Protein AF-A0A1G7IJD8-F1 (afdb_monomer_lite)

Foldseek 3Di:
DDWDADPVRWIKDKDFDDDPPDPGDIDIDTHRDPVVVVVVVVVVVVVCVVVVDDDPPDDPPPPVPPPPPPPPPDDPPPDDDDDDD

Sequence (85 aa):
MSIELTLFGEICLTRRWGRIGSRGQRMAHTFTTEREAVALFLNLLCQKRKRGYRPTGLPARDPSFTVDCESRLRSPFADAAPDFD

Secondary structure (DSSP, 8-state):
-EEEE-TTS-EEEEEEES-TTS--EEEEEEESSHHHHHHHHHHHHHHHHHTT---TTS----GGG---TTSSS--S----PPPP-

InterPro domains:
  IPR008893 WGR domain [PF05406] (1-56)
  IPR008893 WGR domain [PS51977] (1-66)
  IPR008893 WGR domain [SM00773] (1-60)
  IPR036930 WGR domain superfamily [SSF142921] (1-58)
  IPR049809 YehF/YfeS-like, WGR domain [cd07996] (1-56)

pLDDT: mean 76.42, std 16.56, range [47.12, 93.0]

Organism: NCBI:txid1419277

Structure (mmCIF, N/CA/C/O backbone):
data_AF-A0A1G7IJD8-F1
#
_entry.id   AF-A0A1G7IJD8-F1
#
loop_
_atom_site.group_PDB
_atom_site.id
_atom_site.type_symbol
_atom_site.label_atom_id
_atom_site.label_alt_id
_atom_site.label_comp_id
_atom_site.label_asym_id
_atom_site.label_entity_id
_atom_site.label_seq_id
_atom_site.pdbx_PDB_ins_code
_atom_site.Cartn_x
_atom_site.Cartn_y
_atom_site.Cartn_z
_atom_site.occupancy
_atom_site.B_iso_or_equiv
_atom_site.auth_seq_id
_atom_site.auth_comp_id
_atom_site.auth_asym_id
_atom_site.auth_atom_id
_atom_site.pdbx_PDB_model_num
ATOM 1 N N . MET A 1 1 ? 2.902 2.774 -4.124 1.00 83.88 1 MET A N 1
ATOM 2 C CA . MET A 1 1 ? 2.376 2.175 -2.880 1.00 83.88 1 MET A CA 1
ATOM 3 C C . MET A 1 1 ? 1.676 3.312 -2.178 1.00 83.88 1 MET A C 1
ATOM 5 O O . MET A 1 1 ? 2.323 4.343 -2.044 1.00 83.88 1 MET A O 1
ATOM 9 N N . SER A 1 2 ? 0.399 3.163 -1.841 1.00 85.00 2 SER A N 1
ATOM 10 C CA . SER A 1 2 ? -0.371 4.157 -1.083 1.00 85.00 2 SER A CA 1
ATOM 11 C C . SER A 1 2 ? -0.998 3.494 0.138 1.00 85.00 2 SER A C 1
ATOM 13 O O . SER A 1 2 ? -1.338 2.311 0.087 1.00 85.00 2 SER A O 1
ATOM 15 N N . ILE A 1 3 ? -1.090 4.249 1.229 1.00 87.06 3 ILE A N 1
ATOM 16 C CA . ILE A 1 3 ? -1.859 3.897 2.422 1.00 87.06 3 ILE A CA 1
ATOM 17 C C . ILE A 1 3 ? -3.031 4.867 2.446 1.00 87.06 3 ILE A C 1
ATOM 19 O O . ILE A 1 3 ? -2.819 6.077 2.410 1.00 87.06 3 ILE A O 1
ATOM 23 N N . GLU A 1 4 ? -4.242 4.333 2.450 1.00 87.06 4 GLU A N 1
ATOM 24 C CA . GLU A 1 4 ? -5.485 5.100 2.418 1.00 87.06 4 GLU A CA 1
ATOM 25 C C . GLU A 1 4 ? -6.415 4.573 3.512 1.00 87.06 4 GLU A C 1
ATOM 27 O O . GLU A 1 4 ? -6.397 3.382 3.823 1.00 87.06 4 GLU A O 1
ATOM 32 N N . LEU A 1 5 ? -7.226 5.451 4.098 1.00 86.19 5 LEU A N 1
ATOM 33 C CA . LEU A 1 5 ? -8.302 5.043 4.997 1.00 86.19 5 LEU A CA 1
ATOM 34 C C . LEU A 1 5 ? -9.524 4.664 4.163 1.00 86.19 5 LEU A C 1
ATOM 36 O O . LEU A 1 5 ? -9.881 5.353 3.208 1.00 86.19 5 LEU A O 1
ATOM 40 N N . THR A 1 6 ? -10.159 3.557 4.516 1.00 83.06 6 THR A N 1
ATOM 41 C CA . THR A 1 6 ? -11.431 3.149 3.922 1.00 83.06 6 THR A CA 1
ATOM 42 C C . THR A 1 6 ? -12.584 3.927 4.554 1.00 83.06 6 THR A C 1
ATOM 44 O O . THR A 1 6 ? -12.468 4.457 5.660 1.00 83.06 6 THR A O 1
ATOM 47 N N . LEU A 1 7 ? -13.738 3.945 3.879 1.00 81.88 7 LEU A N 1
ATOM 48 C CA . LEU A 1 7 ? -14.974 4.552 4.398 1.00 81.88 7 LEU A CA 1
ATOM 49 C C . LEU A 1 7 ? -15.450 3.931 5.723 1.00 81.88 7 LEU A C 1
ATOM 51 O O . LEU A 1 7 ? -16.234 4.544 6.438 1.00 81.88 7 LEU A O 1
ATOM 55 N N . PHE A 1 8 ? -14.965 2.734 6.053 1.00 81.19 8 PHE A N 1
ATOM 56 C CA . PHE A 1 8 ? -15.296 2.004 7.275 1.00 81.19 8 PHE A CA 1
ATOM 57 C C . PHE A 1 8 ? -14.274 2.224 8.401 1.00 81.19 8 PHE A C 1
ATOM 59 O O . PHE A 1 8 ? -14.350 1.566 9.433 1.00 81.19 8 PHE A O 1
ATOM 66 N N . GLY A 1 9 ? -13.308 3.131 8.216 1.00 81.06 9 GLY A N 1
ATOM 67 C CA . GLY A 1 9 ? -12.262 3.414 9.204 1.00 81.06 9 GLY A CA 1
ATOM 68 C C . GLY A 1 9 ? -11.121 2.392 9.232 1.00 81.06 9 GLY A C 1
ATOM 69 O O . GLY A 1 9 ? -10.198 2.534 10.028 1.00 81.06 9 GLY A O 1
ATOM 70 N N . GLU A 1 10 ? -11.140 1.388 8.354 1.00 87.31 10 GLU A N 1
ATOM 71 C CA . GLU A 1 10 ? -10.039 0.434 8.194 1.00 87.31 10 GLU A CA 1
ATOM 72 C C . GLU A 1 10 ? -8.908 1.039 7.359 1.00 87.31 10 GLU A C 1
ATOM 74 O O . GLU A 1 10 ? -9.142 1.888 6.494 1.00 87.31 10 GLU A O 1
ATOM 79 N N . ILE A 1 11 ? -7.683 0.558 7.548 1.00 88.69 11 ILE A N 1
ATOM 80 C CA . ILE A 1 11 ? -6.518 1.016 6.791 1.00 88.69 11 ILE A CA 1
ATOM 81 C C . ILE A 1 11 ? -6.291 0.097 5.599 1.00 88.69 11 ILE A C 1
ATOM 83 O O . ILE A 1 11 ? -6.093 -1.106 5.746 1.00 88.69 11 ILE A O 1
ATOM 87 N N . CYS A 1 12 ? -6.274 0.674 4.402 1.00 90.06 12 CYS A N 1
ATOM 88 C CA . CYS A 1 12 ? -6.048 -0.037 3.157 1.00 90.06 12 CYS A CA 1
ATOM 89 C C . CYS A 1 12 ? -4.666 0.289 2.580 1.00 90.06 12 CYS A C 1
ATOM 91 O O . CYS A 1 12 ? -4.389 1.404 2.133 1.00 90.06 12 CYS A O 1
ATOM 93 N N . LEU A 1 13 ? -3.798 -0.721 2.518 1.00 90.88 13 LEU A N 1
ATOM 94 C CA . LEU A 1 13 ? -2.514 -0.642 1.834 1.00 90.88 13 LEU A CA 1
ATOM 95 C C . LEU A 1 13 ? -2.658 -1.106 0.383 1.00 90.88 13 LEU A C 1
ATOM 97 O O . LEU A 1 13 ? -2.771 -2.304 0.100 1.00 90.88 13 LEU A O 1
ATOM 101 N N . THR A 1 14 ? -2.561 -0.162 -0.554 1.00 91.69 14 THR A N 1
ATOM 102 C CA . THR A 1 14 ? -2.616 -0.446 -1.989 1.00 91.69 14 THR A CA 1
ATOM 103 C C . THR A 1 14 ? -1.217 -0.513 -2.601 1.00 91.69 14 THR A C 1
ATOM 105 O O . THR A 1 14 ? -0.444 0.452 -2.684 1.00 91.69 14 THR A O 1
ATOM 108 N N . ARG A 1 15 ? -0.900 -1.692 -3.127 1.00 91.38 15 ARG A N 1
ATOM 109 C CA . ARG A 1 15 ? 0.304 -2.000 -3.895 1.00 91.38 15 ARG A CA 1
ATOM 110 C C . ARG A 1 15 ? -0.047 -2.013 -5.387 1.00 91.38 15 ARG A C 1
ATOM 112 O O . ARG A 1 15 ? -1.047 -2.593 -5.788 1.00 91.38 15 ARG A O 1
ATOM 119 N N . ARG A 1 16 ? 0.815 -1.416 -6.216 1.00 90.25 16 ARG A N 1
ATOM 120 C CA . ARG A 1 16 ? 0.760 -1.489 -7.687 1.00 90.25 16 ARG A CA 1
ATOM 121 C C . ARG A 1 16 ? 2.106 -1.989 -8.210 1.00 90.25 16 ARG A C 1
ATOM 123 O O . ARG A 1 16 ? 3.140 -1.555 -7.695 1.00 90.25 16 ARG A O 1
ATOM 130 N N . TRP A 1 17 ? 2.103 -2.906 -9.171 1.00 89.50 17 TRP A N 1
ATOM 131 C CA . TRP A 1 17 ? 3.311 -3.441 -9.807 1.00 89.50 17 TRP A CA 1
ATOM 132 C C . TRP A 1 17 ? 3.044 -3.811 -11.261 1.00 89.50 17 TRP A C 1
ATOM 134 O O . TRP A 1 17 ? 1.904 -3.985 -11.667 1.00 89.50 17 TRP A O 1
ATOM 144 N N . GLY A 1 18 ? 4.097 -3.920 -12.059 1.00 90.62 18 GLY A N 1
ATOM 145 C CA . GLY A 1 18 ? 3.990 -4.198 -13.484 1.00 90.62 18 GLY A CA 1
ATOM 146 C C . GLY A 1 18 ? 5.116 -3.525 -14.250 1.00 90.62 18 GLY A C 1
ATOM 147 O O . GLY A 1 18 ? 5.942 -2.817 -13.669 1.00 90.62 18 GLY A O 1
ATOM 148 N N . ARG A 1 19 ? 5.148 -3.754 -15.560 1.00 91.06 19 ARG A N 1
ATOM 149 C CA . ARG A 1 19 ? 6.092 -3.085 -16.455 1.00 91.06 19 ARG A CA 1
ATOM 150 C C . ARG A 1 19 ? 5.677 -1.623 -16.634 1.00 91.06 19 ARG A C 1
ATOM 152 O O . ARG A 1 19 ? 4.486 -1.331 -16.760 1.00 91.06 19 ARG A O 1
ATOM 159 N N . ILE A 1 20 ? 6.652 -0.719 -16.662 1.00 84.12 20 ILE A N 1
ATOM 160 C CA . ILE A 1 20 ? 6.435 0.704 -16.954 1.00 84.12 20 ILE A CA 1
ATOM 161 C C . ILE A 1 20 ? 5.754 0.819 -18.329 1.00 84.12 20 ILE A C 1
ATOM 163 O O . ILE A 1 20 ? 6.191 0.175 -19.280 1.00 84.12 20 ILE A O 1
ATOM 167 N N . GLY A 1 21 ? 4.656 1.579 -18.409 1.00 88.62 21 GLY A N 1
ATOM 168 C CA . GLY A 1 21 ? 3.847 1.733 -19.628 1.00 88.62 21 GLY A CA 1
ATOM 169 C C . GLY A 1 21 ? 2.708 0.718 -19.809 1.00 88.62 21 GLY A C 1
ATOM 170 O O . GLY A 1 21 ? 1.988 0.793 -20.797 1.00 88.62 21 GLY A O 1
ATOM 171 N N . SER A 1 22 ? 2.501 -0.213 -18.869 1.00 88.50 22 SER A N 1
ATOM 172 C CA . SER A 1 22 ? 1.369 -1.156 -18.893 1.00 88.50 22 SER A CA 1
ATOM 173 C C . SER A 1 22 ? 0.366 -0.874 -17.768 1.00 88.50 22 SER A C 1
ATOM 175 O O . SER A 1 22 ? 0.724 -0.280 -16.751 1.00 88.50 22 SER A O 1
ATOM 177 N N . ARG A 1 23 ? -0.886 -1.346 -17.911 1.00 84.94 23 ARG A N 1
ATOM 178 C CA . ARG A 1 23 ? -1.925 -1.247 -16.860 1.00 84.94 23 ARG A CA 1
ATOM 179 C C . ARG A 1 23 ? -1.510 -1.892 -15.527 1.00 84.94 23 ARG A C 1
ATOM 181 O O . ARG A 1 23 ? -2.025 -1.500 -14.483 1.00 84.94 23 ARG A O 1
ATOM 188 N N . GLY A 1 24 ? -0.549 -2.819 -15.553 1.00 91.12 24 GLY A N 1
ATOM 189 C CA . GLY A 1 24 ? -0.005 -3.466 -14.364 1.00 91.12 24 GLY A CA 1
ATOM 190 C C . GLY A 1 24 ? -1.047 -4.256 -13.569 1.00 91.12 24 GLY A C 1
ATOM 191 O O . GLY A 1 24 ? -2.120 -4.595 -14.058 1.00 91.12 24 GLY A O 1
ATOM 192 N N . GLN A 1 25 ? -0.693 -4.566 -12.331 1.00 92.12 25 GLN A N 1
ATOM 193 C CA . GLN A 1 25 ? -1.507 -5.257 -11.344 1.00 92.12 25 GLN A CA 1
ATOM 194 C C . GLN A 1 25 ? -1.588 -4.409 -10.078 1.00 92.12 25 GLN A C 1
ATOM 196 O O . GLN A 1 25 ? -0.656 -3.667 -9.737 1.00 92.12 25 GLN A O 1
ATOM 201 N N . ARG A 1 26 ? -2.714 -4.524 -9.372 1.00 91.50 26 ARG A N 1
ATOM 202 C CA . ARG A 1 26 ? -2.930 -3.886 -8.073 1.00 91.50 26 ARG A CA 1
ATOM 203 C C . ARG A 1 26 ? -3.371 -4.914 -7.042 1.00 91.50 26 ARG A C 1
ATOM 205 O O . ARG A 1 26 ? -4.079 -5.854 -7.372 1.00 91.50 26 ARG A O 1
ATOM 212 N N . MET A 1 27 ? -2.982 -4.700 -5.794 1.00 90.94 27 MET A N 1
ATOM 213 C CA . MET A 1 27 ? -3.434 -5.491 -4.652 1.00 90.94 27 MET A CA 1
ATOM 214 C C . MET A 1 27 ? -3.643 -4.571 -3.471 1.00 90.94 27 MET A C 1
ATOM 216 O O . MET A 1 27 ? -2.751 -3.791 -3.136 1.00 90.94 27 MET A O 1
ATOM 220 N N . ALA A 1 28 ? -4.814 -4.689 -2.867 1.00 91.12 28 ALA A N 1
ATOM 221 C CA . ALA A 1 28 ? -5.189 -4.004 -1.647 1.00 91.12 28 ALA A CA 1
ATOM 222 C C . ALA A 1 28 ? -5.107 -4.994 -0.481 1.00 91.12 28 ALA A C 1
ATOM 224 O O . ALA A 1 28 ? -5.463 -6.159 -0.644 1.00 91.12 28 ALA A O 1
ATOM 225 N N . HIS A 1 29 ? -4.616 -4.532 0.665 1.00 89.94 29 HIS A N 1
ATOM 226 C CA . HIS A 1 29 ? -4.708 -5.254 1.932 1.00 89.94 29 HIS A CA 1
ATOM 227 C C . HIS A 1 29 ? -5.428 -4.339 2.905 1.00 89.94 29 HIS A C 1
ATOM 229 O O . HIS A 1 29 ? -4.983 -3.207 3.101 1.00 89.94 29 HIS A O 1
ATOM 235 N N . THR A 1 30 ? -6.527 -4.815 3.466 1.00 89.69 30 THR A N 1
ATOM 236 C CA . THR A 1 30 ? -7.277 -4.116 4.502 1.00 89.69 30 THR A CA 1
ATOM 237 C C . THR A 1 30 ? -6.802 -4.592 5.865 1.00 89.69 30 THR A C 1
ATOM 239 O O . THR A 1 30 ? -6.542 -5.778 6.069 1.00 89.69 30 THR A O 1
ATOM 242 N N . PHE A 1 31 ? -6.652 -3.649 6.785 1.00 88.25 31 PHE A N 1
ATOM 243 C CA . PHE A 1 31 ? -6.268 -3.894 8.164 1.00 88.25 31 PHE A CA 1
ATOM 244 C C . PHE A 1 31 ? -7.229 -3.156 9.076 1.00 88.25 31 PHE A C 1
ATOM 246 O O . PHE A 1 31 ? -7.543 -1.987 8.850 1.00 88.25 31 PHE A O 1
ATOM 253 N N . THR A 1 32 ? -7.635 -3.820 10.148 1.00 87.00 32 THR A N 1
ATOM 254 C CA . THR A 1 32 ? -8.427 -3.206 11.216 1.00 87.00 32 THR A CA 1
ATOM 255 C C . THR A 1 32 ? -7.576 -2.280 12.083 1.00 87.00 32 THR A C 1
ATOM 257 O O . THR A 1 32 ? -8.086 -1.313 12.637 1.00 87.00 32 THR A O 1
ATOM 260 N N . THR A 1 33 ? -6.268 -2.549 12.181 1.00 86.75 33 THR A N 1
ATOM 261 C CA . THR A 1 33 ? -5.347 -1.828 13.068 1.00 86.75 33 THR A CA 1
ATOM 262 C C . THR A 1 33 ? -4.205 -1.171 12.298 1.00 86.75 33 THR A C 1
ATOM 264 O O . THR A 1 33 ? -3.559 -1.786 11.448 1.00 86.75 33 THR A O 1
ATOM 267 N N . GLU A 1 34 ? -3.870 0.066 12.670 1.00 84.25 34 GLU A N 1
ATOM 268 C CA . GLU A 1 34 ? -2.770 0.823 12.060 1.00 84.25 34 GLU A CA 1
ATOM 269 C C . GLU A 1 34 ? -1.412 0.161 12.224 1.00 84.25 34 GLU A C 1
ATOM 271 O O . GLU A 1 34 ? -0.629 0.097 11.278 1.00 84.25 34 GLU A O 1
ATOM 276 N N . ARG A 1 35 ? -1.145 -0.397 13.405 1.00 87.50 35 ARG A N 1
ATOM 277 C CA . ARG A 1 35 ? 0.122 -1.075 13.693 1.00 87.50 35 ARG A CA 1
ATOM 278 C C . ARG A 1 35 ? 0.413 -2.198 12.700 1.00 87.50 35 ARG A C 1
ATOM 280 O O . ARG A 1 35 ? 1.546 -2.312 12.242 1.00 87.50 35 ARG A O 1
ATOM 287 N N . GLU A 1 36 ? -0.595 -2.988 12.336 1.00 87.62 36 GLU A N 1
ATOM 288 C CA . GLU A 1 36 ? -0.445 -4.077 11.366 1.00 87.62 36 GLU A CA 1
ATOM 289 C C . GLU A 1 36 ? -0.167 -3.539 9.962 1.00 87.62 36 GLU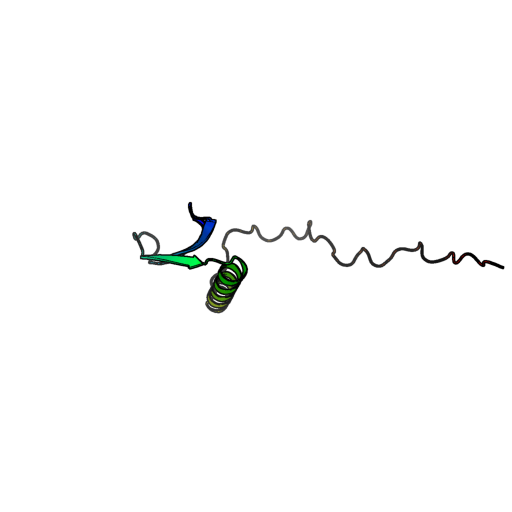 A C 1
ATOM 291 O O . GLU A 1 36 ? 0.767 -3.994 9.295 1.00 87.62 36 GLU A O 1
ATOM 296 N N . ALA A 1 37 ? -0.912 -2.512 9.546 1.00 87.62 37 ALA A N 1
ATOM 297 C CA . ALA A 1 37 ? -0.715 -1.859 8.259 1.00 87.62 37 ALA A CA 1
ATOM 298 C C . ALA A 1 37 ? 0.694 -1.259 8.129 1.00 87.62 37 ALA A C 1
ATOM 300 O O . ALA A 1 37 ? 1.377 -1.471 7.122 1.00 87.62 37 ALA A O 1
ATOM 301 N N . VAL A 1 38 ? 1.155 -0.551 9.165 1.00 88.94 38 VAL A N 1
ATOM 302 C CA . VAL A 1 38 ? 2.488 0.060 9.221 1.00 88.94 38 VAL A CA 1
ATOM 303 C C . VAL A 1 38 ? 3.574 -1.013 9.241 1.00 88.94 38 VAL A C 1
ATOM 305 O O . VAL A 1 38 ? 4.544 -0.905 8.491 1.00 88.94 38 VAL A O 1
ATOM 308 N N . ALA A 1 39 ? 3.410 -2.083 10.023 1.00 91.31 39 ALA A N 1
ATOM 309 C CA . ALA A 1 39 ? 4.370 -3.184 10.061 1.00 91.31 39 ALA A CA 1
ATOM 310 C C . ALA A 1 39 ? 4.533 -3.843 8.681 1.00 91.31 39 ALA A C 1
ATOM 312 O O . ALA A 1 39 ? 5.657 -4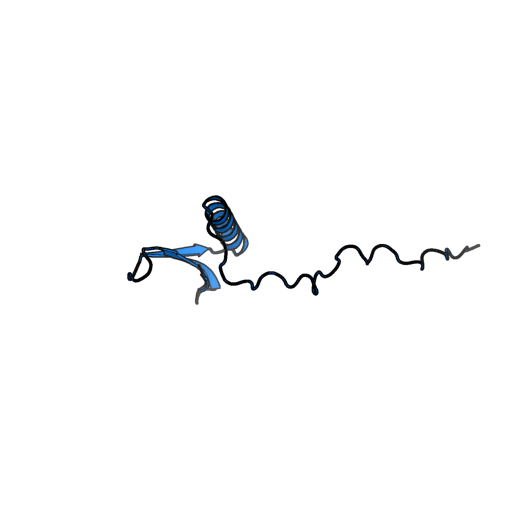.019 8.199 1.00 91.31 39 ALA A O 1
ATOM 313 N N . LEU A 1 40 ? 3.427 -4.156 7.995 1.00 90.56 40 LEU A N 1
ATOM 314 C CA . LEU A 1 40 ? 3.474 -4.738 6.651 1.00 90.56 40 LEU A CA 1
ATOM 315 C C . LEU A 1 40 ? 4.055 -3.768 5.620 1.00 90.56 40 LEU A C 1
ATOM 317 O O . LEU A 1 40 ? 4.848 -4.176 4.764 1.00 90.56 40 LEU A O 1
ATOM 321 N N . PHE A 1 41 ? 3.724 -2.483 5.723 1.00 89.19 41 PHE A N 1
ATOM 322 C CA . PHE A 1 41 ? 4.291 -1.446 4.871 1.00 89.19 41 PHE A CA 1
ATOM 323 C C . PHE A 1 41 ? 5.812 -1.342 5.026 1.00 89.19 41 PHE A C 1
ATOM 325 O O . PHE A 1 41 ? 6.534 -1.393 4.026 1.00 89.19 41 PHE A O 1
ATOM 332 N N . LEU A 1 42 ? 6.316 -1.264 6.260 1.00 91.19 42 LEU A N 1
ATOM 333 C CA . LEU A 1 42 ? 7.750 -1.194 6.546 1.00 91.19 42 LEU A CA 1
ATOM 334 C C . LEU A 1 42 ? 8.480 -2.455 6.075 1.00 91.19 42 LEU A C 1
ATOM 336 O O . LEU A 1 42 ? 9.522 -2.351 5.424 1.00 91.19 42 LEU A O 1
ATOM 340 N N . ASN A 1 43 ? 7.905 -3.637 6.301 1.00 93.00 43 ASN A N 1
ATOM 341 C CA . ASN A 1 43 ? 8.457 -4.896 5.802 1.00 93.00 43 ASN A CA 1
ATOM 342 C C . ASN A 1 43 ? 8.584 -4.898 4.271 1.00 93.00 43 ASN A C 1
ATOM 344 O O . ASN A 1 43 ? 9.640 -5.240 3.729 1.00 93.00 43 ASN A O 1
ATOM 348 N N . LEU A 1 44 ? 7.546 -4.447 3.561 1.00 90.88 44 LEU A N 1
ATOM 349 C CA . LEU A 1 44 ? 7.573 -4.314 2.103 1.00 90.88 44 LEU A CA 1
ATOM 350 C C . LEU A 1 44 ? 8.610 -3.288 1.638 1.00 90.88 44 LEU A C 1
ATOM 352 O O . LEU A 1 44 ? 9.328 -3.543 0.670 1.00 90.88 44 LEU A O 1
ATOM 356 N N . LEU A 1 45 ? 8.725 -2.143 2.313 1.00 90.44 45 LEU A N 1
ATOM 357 C CA . LEU A 1 45 ? 9.739 -1.138 1.996 1.00 90.44 45 LEU A CA 1
ATOM 358 C C . LEU A 1 45 ? 11.155 -1.686 2.172 1.00 90.44 45 LEU A C 1
ATOM 360 O O . LEU A 1 45 ? 11.982 -1.517 1.276 1.00 90.44 45 LEU A O 1
ATOM 364 N N . CYS A 1 46 ? 11.430 -2.382 3.274 1.00 91.00 46 CYS A N 1
ATOM 365 C CA . CYS A 1 46 ? 12.717 -3.024 3.524 1.00 91.00 46 CYS A CA 1
ATOM 366 C C . CYS A 1 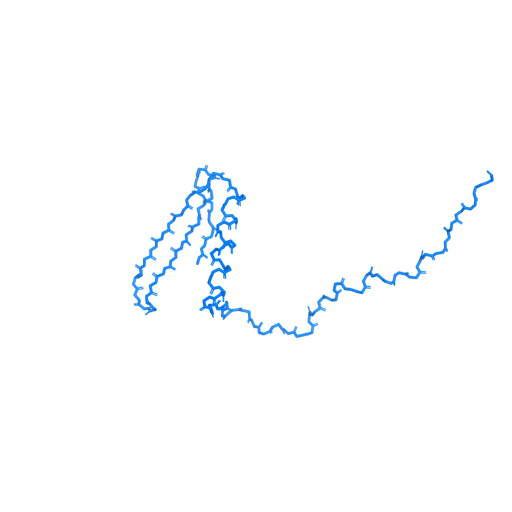46 ? 13.047 -4.060 2.445 1.00 91.00 46 CYS A C 1
ATOM 368 O O . CYS A 1 46 ? 14.150 -4.051 1.900 1.00 91.00 46 CYS A O 1
ATOM 370 N N . GLN A 1 47 ? 12.087 -4.905 2.064 1.00 91.75 47 GLN A N 1
ATOM 371 C CA . GLN A 1 47 ? 12.269 -5.861 0.968 1.00 91.75 47 GLN A CA 1
ATOM 372 C C . GLN A 1 47 ? 12.550 -5.159 -0.366 1.00 91.75 47 GLN A C 1
ATOM 374 O O . GLN A 1 47 ? 13.440 -5.572 -1.109 1.00 91.75 47 GLN A O 1
ATOM 379 N N . LYS A 1 48 ? 11.837 -4.071 -0.676 1.00 89.25 48 LYS A N 1
ATOM 380 C CA . LYS A 1 48 ? 12.074 -3.293 -1.900 1.00 89.25 48 LYS A CA 1
ATOM 381 C C . LYS A 1 48 ? 13.445 -2.618 -1.896 1.00 89.25 48 LYS A C 1
ATOM 383 O O . LYS A 1 48 ? 14.124 -2.660 -2.917 1.00 89.25 48 LYS A O 1
ATOM 388 N N . ARG A 1 49 ? 13.880 -2.072 -0.759 1.00 88.75 49 ARG A N 1
ATOM 389 C CA . ARG A 1 49 ? 15.225 -1.501 -0.590 1.00 88.75 49 ARG A CA 1
ATOM 390 C C . ARG A 1 49 ? 16.314 -2.557 -0.768 1.00 88.75 49 ARG A C 1
ATOM 392 O O . ARG A 1 49 ? 17.266 -2.307 -1.497 1.00 88.75 49 ARG A O 1
ATOM 399 N N . LYS A 1 50 ? 16.138 -3.752 -0.189 1.00 90.62 50 LYS A N 1
ATOM 400 C CA . LYS A 1 50 ? 17.048 -4.898 -0.385 1.00 90.62 50 LYS A CA 1
ATOM 401 C C . LYS A 1 50 ? 17.149 -5.320 -1.854 1.00 90.62 50 LYS A C 1
ATOM 403 O O . LYS A 1 50 ? 18.224 -5.681 -2.307 1.00 90.62 50 LYS A O 1
ATOM 408 N N . ARG A 1 51 ? 16.056 -5.215 -2.617 1.00 89.06 51 ARG A N 1
ATOM 409 C CA . ARG A 1 51 ? 16.034 -5.448 -4.074 1.00 89.06 51 ARG A CA 1
ATOM 410 C C . ARG A 1 51 ? 16.635 -4.300 -4.903 1.00 89.06 51 ARG A C 1
ATOM 412 O O . ARG A 1 51 ? 16.577 -4.354 -6.124 1.00 89.06 51 ARG A O 1
ATOM 419 N N . GLY A 1 52 ? 17.158 -3.249 -4.270 1.00 90.25 52 GLY A N 1
ATOM 420 C CA . GLY A 1 52 ? 17.773 -2.107 -4.950 1.00 90.25 52 GLY A CA 1
ATOM 421 C C . GLY A 1 52 ? 16.798 -1.014 -5.394 1.00 90.25 52 GLY A C 1
ATOM 422 O O . GLY A 1 52 ? 17.236 -0.012 -5.956 1.00 90.25 52 GLY A O 1
ATOM 423 N N . TYR A 1 53 ? 15.493 -1.134 -5.112 1.00 87.62 53 TYR A N 1
ATOM 424 C CA . TYR A 1 53 ? 14.555 -0.045 -5.391 1.00 87.62 53 TYR A CA 1
ATOM 425 C C . TYR A 1 53 ? 14.827 1.125 -4.442 1.00 87.62 53 TYR A C 1
ATOM 427 O O . TYR A 1 53 ? 14.670 1.000 -3.223 1.00 87.62 53 TYR A O 1
ATOM 435 N N . ARG A 1 54 ? 15.183 2.280 -5.009 1.00 83.62 54 ARG A N 1
ATOM 436 C CA . ARG A 1 54 ? 15.379 3.535 -4.278 1.00 83.62 54 ARG A CA 1
ATOM 437 C C . ARG A 1 54 ? 14.273 4.535 -4.628 1.00 83.62 54 ARG A C 1
ATOM 439 O O . ARG A 1 54 ? 13.814 4.543 -5.768 1.00 83.62 54 ARG A O 1
ATOM 446 N N . PRO A 1 55 ? 13.808 5.350 -3.668 1.00 80.06 55 PRO A N 1
ATOM 447 C CA . PRO A 1 55 ? 12.872 6.428 -3.960 1.00 80.06 55 PRO A CA 1
ATOM 448 C C . PRO A 1 55 ? 13.567 7.484 -4.831 1.00 80.06 55 PRO A C 1
ATOM 450 O O . PRO A 1 55 ? 14.502 8.140 -4.387 1.00 80.06 55 PRO A O 1
ATOM 453 N N . THR A 1 56 ? 13.118 7.643 -6.075 1.00 72.38 56 THR A N 1
ATOM 454 C CA . THR A 1 56 ? 13.736 8.519 -7.092 1.00 72.38 56 THR A CA 1
ATOM 455 C C . THR A 1 56 ? 13.318 9.993 -6.961 1.00 72.38 56 THR A C 1
ATOM 457 O O . THR A 1 56 ? 13.248 10.703 -7.952 1.00 72.38 56 THR A O 1
ATOM 460 N N . GLY A 1 57 ? 12.977 10.464 -5.760 1.00 63.91 57 GLY A N 1
ATOM 461 C CA . GLY A 1 57 ? 12.296 11.756 -5.594 1.00 63.91 57 GLY A CA 1
ATOM 462 C C . GLY A 1 57 ? 12.741 12.608 -4.414 1.00 63.91 57 GLY A C 1
ATOM 463 O O . GLY A 1 57 ? 12.159 13.665 -4.211 1.00 63.91 57 GLY A O 1
ATOM 464 N N . LEU A 1 58 ? 13.746 12.188 -3.641 1.00 58.34 58 LEU A N 1
ATOM 465 C CA . LEU A 1 58 ? 14.447 13.171 -2.823 1.00 58.34 58 LEU A CA 1
ATOM 466 C C . LEU A 1 58 ? 15.492 13.827 -3.730 1.00 58.34 58 LEU A C 1
ATOM 468 O O . LEU A 1 58 ? 16.353 13.087 -4.224 1.00 58.34 58 LEU A O 1
ATOM 472 N N . PRO A 1 59 ? 15.455 15.159 -3.959 1.00 52.28 59 PRO A N 1
ATOM 473 C CA . PRO A 1 59 ? 16.674 15.836 -4.378 1.00 52.28 59 PRO A CA 1
ATOM 474 C C . PRO A 1 59 ? 17.753 15.412 -3.383 1.00 52.28 59 PRO A C 1
ATOM 476 O O . PRO A 1 59 ? 17.450 15.215 -2.198 1.00 52.28 59 PRO A O 1
ATOM 479 N N . ALA A 1 60 ? 18.966 15.150 -3.878 1.00 58.09 60 ALA A N 1
ATOM 480 C CA . ALA A 1 60 ? 20.109 14.869 -3.020 1.00 58.09 60 ALA A CA 1
ATOM 481 C C . ALA A 1 60 ? 20.021 15.830 -1.835 1.00 58.09 60 ALA A C 1
ATOM 483 O O . ALA A 1 60 ? 19.905 17.028 -2.071 1.00 58.09 60 ALA A O 1
ATOM 484 N N . ARG A 1 61 ? 19.907 15.292 -0.608 1.00 57.59 61 ARG A N 1
ATOM 485 C CA . ARG A 1 61 ? 19.844 16.094 0.619 1.00 57.59 61 ARG A CA 1
ATOM 486 C C . ARG A 1 61 ? 20.869 17.202 0.447 1.00 57.59 61 ARG A C 1
ATOM 488 O O . ARG A 1 61 ? 22.054 16.877 0.408 1.00 57.59 61 ARG A O 1
ATOM 495 N N . ASP A 1 62 ? 20.418 18.444 0.300 1.00 54.97 62 ASP A N 1
ATOM 496 C CA . ASP A 1 62 ? 21.332 19.564 0.380 1.00 54.97 62 ASP A CA 1
ATOM 497 C C . ASP A 1 62 ? 21.995 19.432 1.754 1.00 54.97 62 ASP A C 1
ATOM 499 O O . ASP A 1 62 ? 21.295 19.426 2.777 1.00 54.97 62 ASP A O 1
ATOM 503 N N . PRO A 1 63 ? 23.321 19.236 1.816 1.00 59.19 63 PRO A N 1
ATOM 504 C CA . PRO A 1 63 ? 24.012 19.039 3.083 1.00 5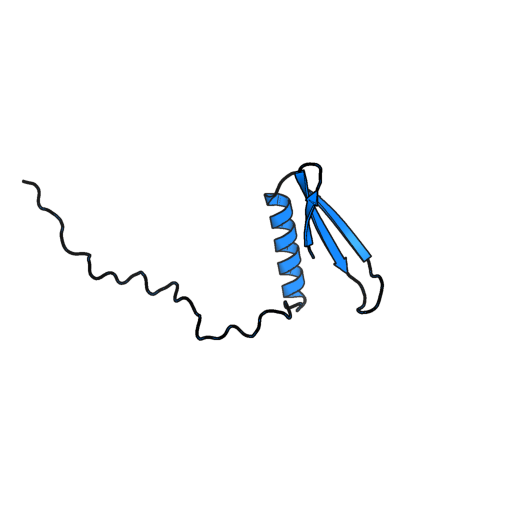9.19 63 PRO A CA 1
ATOM 505 C C . PRO A 1 63 ? 23.970 20.297 3.966 1.00 59.19 63 PRO A C 1
ATOM 507 O O . PRO A 1 63 ? 24.423 20.250 5.099 1.00 59.19 63 PRO A O 1
ATOM 510 N N . SER A 1 64 ? 23.390 21.404 3.49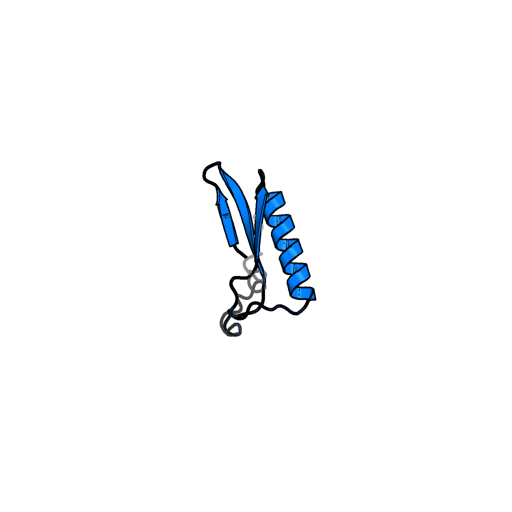0 1.00 58.94 64 SER A N 1
ATOM 511 C CA . SER A 1 64 ? 23.180 22.639 4.249 1.00 58.94 64 SER A CA 1
ATOM 512 C C . SER A 1 64 ? 22.032 22.573 5.265 1.00 58.94 64 SER A C 1
ATOM 514 O O . SER A 1 64 ? 21.941 23.459 6.109 1.00 58.94 64 SER A O 1
ATOM 516 N N . PHE A 1 65 ? 21.168 21.548 5.220 1.00 52.88 65 PHE A N 1
ATOM 517 C CA . PHE A 1 65 ? 20.069 21.372 6.184 1.00 52.88 65 PHE A CA 1
ATOM 518 C C . PHE A 1 65 ? 20.184 20.080 7.001 1.00 52.88 65 PHE A C 1
ATOM 520 O O . PHE A 1 65 ? 19.177 19.518 7.448 1.00 52.88 65 PHE A O 1
ATOM 527 N N . THR A 1 66 ? 21.407 19.585 7.227 1.00 56.53 66 THR A N 1
ATOM 528 C CA . THR A 1 66 ? 21.632 18.678 8.355 1.00 56.53 66 THR A CA 1
ATOM 529 C C . THR A 1 66 ? 21.289 19.440 9.627 1.00 56.53 66 THR A C 1
ATOM 531 O O . THR A 1 66 ? 22.072 20.224 10.144 1.00 56.53 66 THR A O 1
ATOM 534 N N . VAL A 1 67 ? 20.066 19.230 10.108 1.00 56.00 67 VAL A N 1
ATOM 535 C CA . VAL A 1 67 ? 19.713 19.479 11.498 1.00 56.00 67 VAL A CA 1
ATOM 536 C C . VAL A 1 67 ? 20.645 18.590 12.307 1.00 56.00 67 VAL A C 1
ATOM 538 O O . VAL A 1 67 ? 20.457 17.373 12.365 1.00 56.00 67 VAL A O 1
ATOM 541 N N . ASP A 1 68 ? 21.687 19.200 12.857 1.00 50.38 68 ASP A N 1
ATOM 542 C CA . ASP A 1 68 ? 22.564 18.584 13.836 1.00 50.38 68 ASP A CA 1
ATOM 543 C C . ASP A 1 68 ? 21.701 18.147 15.022 1.00 50.38 68 ASP A C 1
ATOM 545 O O . ASP A 1 68 ? 21.316 18.942 15.878 1.00 50.38 68 ASP A O 1
ATOM 549 N N . CYS A 1 69 ? 21.366 16.858 15.073 1.00 49.31 69 CYS A N 1
ATOM 550 C CA . CYS A 1 69 ? 20.665 16.256 16.206 1.00 49.31 69 CYS A CA 1
ATOM 551 C C . CYS A 1 69 ? 21.574 16.157 17.455 1.00 49.31 69 CYS A C 1
ATOM 553 O O . CYS A 1 69 ? 21.131 15.705 18.507 1.00 49.31 69 CYS A O 1
ATOM 555 N N . GLU A 1 70 ? 22.830 16.603 17.354 1.00 49.44 70 GLU A N 1
ATOM 556 C CA . GLU A 1 70 ? 23.880 16.440 18.364 1.00 49.44 70 GLU A CA 1
ATOM 557 C C . GLU A 1 70 ? 24.433 17.760 18.931 1.00 49.44 70 GLU A C 1
ATOM 559 O O . GLU A 1 70 ? 25.360 17.743 19.732 1.00 49.44 70 GLU A O 1
ATOM 564 N N . SER A 1 71 ? 23.850 18.919 18.602 1.00 47.12 71 SER A N 1
ATOM 565 C CA . SER A 1 71 ? 24.280 20.207 19.182 1.00 47.12 71 SER A CA 1
ATOM 566 C C . SER A 1 71 ? 23.481 20.649 20.418 1.00 47.12 71 SER A C 1
ATOM 568 O O . SER A 1 71 ? 23.794 21.676 21.017 1.00 47.12 71 SER A O 1
ATOM 570 N N . ARG A 1 72 ? 22.491 19.866 20.880 1.00 51.84 72 ARG A N 1
ATOM 571 C CA . ARG A 1 72 ? 21.707 20.176 22.097 1.00 51.84 72 ARG A CA 1
ATOM 572 C C . ARG A 1 72 ? 22.141 19.405 23.356 1.00 51.84 72 ARG A C 1
ATOM 574 O O . ARG A 1 72 ? 21.388 19.343 24.321 1.00 51.84 72 ARG A O 1
ATOM 581 N N . LEU A 1 73 ? 23.368 18.876 23.378 1.00 56.94 73 LEU A N 1
ATOM 582 C CA . LEU A 1 73 ? 24.046 18.402 24.596 1.00 56.94 73 LEU A CA 1
ATOM 583 C C . LEU A 1 73 ? 25.369 19.142 24.843 1.00 56.94 73 LEU A C 1
ATOM 585 O O . LEU A 1 73 ? 26.396 18.547 25.157 1.00 56.94 73 LEU A O 1
ATOM 589 N N . ARG A 1 74 ? 25.344 20.473 24.749 1.00 50.66 74 ARG A N 1
ATOM 590 C CA . ARG A 1 74 ? 26.314 21.309 25.466 1.00 50.66 74 ARG A CA 1
ATOM 591 C C . ARG A 1 74 ? 25.655 22.610 25.918 1.00 50.66 74 ARG A C 1
ATOM 593 O O . ARG A 1 74 ? 25.915 23.682 25.388 1.00 50.66 74 ARG A O 1
ATOM 600 N N . SER A 1 75 ? 24.746 22.484 26.884 1.00 49.72 75 SER A N 1
ATOM 601 C CA . SER A 1 75 ? 24.320 23.617 27.710 1.00 49.72 75 SER A CA 1
ATOM 602 C C . SER A 1 75 ? 25.451 23.947 28.693 1.00 49.72 75 SER A C 1
ATOM 604 O O . SER A 1 75 ? 25.878 23.034 29.398 1.00 49.72 75 SER A O 1
ATOM 606 N N . PRO A 1 76 ? 25.935 25.197 28.785 1.00 52.94 76 PRO A N 1
ATOM 607 C CA . PRO A 1 76 ? 26.819 25.630 29.863 1.00 52.94 76 PRO A CA 1
ATOM 608 C C . PRO A 1 76 ? 26.045 26.134 31.099 1.00 52.94 76 PRO A C 1
ATOM 610 O O . PRO A 1 76 ? 26.622 26.812 31.935 1.00 52.94 76 PRO A O 1
ATOM 613 N N . PHE A 1 77 ? 24.748 25.827 31.237 1.00 51.62 77 PHE A N 1
ATOM 614 C CA . PHE A 1 77 ? 23.916 26.290 32.363 1.00 51.62 77 PHE A CA 1
ATOM 615 C C . PHE A 1 77 ? 23.780 25.268 33.508 1.00 51.62 77 PHE A C 1
ATOM 617 O O . PHE A 1 77 ? 22.821 25.311 34.274 1.00 51.62 77 PHE A O 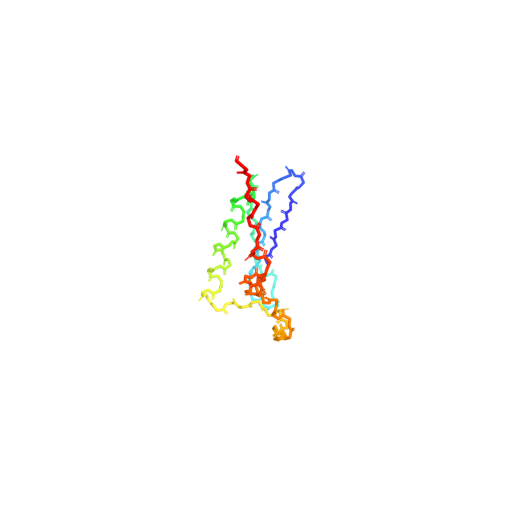1
ATOM 624 N N . ALA A 1 78 ? 24.705 24.314 33.603 1.00 53.22 78 ALA A N 1
ATOM 625 C CA . ALA A 1 78 ? 24.801 23.406 34.739 1.00 53.22 78 ALA A CA 1
ATOM 626 C C . ALA A 1 78 ? 25.877 23.931 35.692 1.00 53.22 78 ALA A C 1
ATOM 628 O O . ALA A 1 78 ? 27.008 23.486 35.599 1.00 53.22 78 ALA A O 1
ATOM 629 N N . ASP A 1 79 ? 25.518 24.910 36.524 1.00 52.28 79 ASP A N 1
ATOM 630 C CA . ASP A 1 79 ? 26.150 25.188 37.821 1.00 52.28 79 ASP A CA 1
ATOM 631 C C . ASP A 1 79 ? 25.279 26.193 38.590 1.00 52.28 79 ASP A C 1
ATOM 633 O O . ASP A 1 79 ? 25.407 27.404 38.434 1.00 52.28 79 ASP A O 1
ATOM 637 N N . ALA A 1 80 ? 24.339 25.668 39.380 1.00 53.22 80 ALA A N 1
ATOM 638 C CA . ALA A 1 80 ? 23.789 26.305 40.581 1.00 53.22 80 ALA A CA 1
ATOM 639 C C . ALA A 1 80 ? 22.859 25.302 41.284 1.00 53.22 80 ALA A C 1
ATOM 641 O O . ALA A 1 80 ? 21.656 25.255 41.024 1.00 53.22 80 ALA A O 1
ATOM 642 N N . ALA A 1 81 ? 23.422 24.470 42.158 1.00 59.91 81 ALA A N 1
ATOM 643 C CA . ALA A 1 81 ? 22.635 23.839 43.211 1.00 59.91 81 ALA A CA 1
ATOM 644 C C . ALA A 1 81 ? 22.327 24.913 44.271 1.00 59.91 81 ALA A C 1
ATOM 646 O O . ALA A 1 81 ? 23.251 25.624 44.666 1.00 59.91 81 ALA A O 1
ATOM 647 N N . PRO A 1 82 ? 21.075 25.085 44.724 1.00 53.09 82 PRO A N 1
ATOM 648 C CA . PRO A 1 82 ? 20.812 25.858 45.924 1.00 53.09 82 PRO A CA 1
ATOM 649 C C . PRO A 1 82 ? 21.052 24.973 47.152 1.00 53.09 82 PRO A C 1
ATOM 651 O O . PRO A 1 82 ? 20.382 23.953 47.326 1.00 53.09 82 PRO A O 1
ATOM 654 N N . ASP A 1 83 ? 21.999 25.386 47.992 1.00 53.31 83 ASP A N 1
ATOM 655 C CA . ASP A 1 83 ? 22.115 24.923 49.372 1.00 53.31 83 ASP A CA 1
ATOM 656 C C . ASP A 1 83 ? 20.856 25.365 50.134 1.00 53.31 83 ASP A C 1
ATOM 658 O O . ASP A 1 83 ? 20.563 26.559 50.237 1.00 53.31 83 ASP A O 1
ATOM 662 N N . PHE A 1 84 ? 20.082 24.400 50.624 1.00 49.38 84 PHE A N 1
ATOM 663 C CA . PHE A 1 84 ? 19.056 24.626 51.639 1.00 49.38 84 PHE A CA 1
ATOM 664 C C . PHE A 1 84 ? 19.626 24.137 52.977 1.00 49.38 84 PHE A C 1
ATOM 666 O O . PHE A 1 84 ? 20.097 23.001 53.031 1.00 49.38 84 PHE A O 1
ATOM 673 N N . ASP A 1 85 ? 19.601 25.026 53.980 1.00 53.69 85 ASP A N 1
ATOM 674 C CA . ASP A 1 85 ? 20.038 24.849 55.384 1.00 53.69 85 ASP A CA 1
ATOM 675 C C . ASP A 1 85 ? 19.699 23.477 56.003 1.00 53.69 85 ASP A C 1
ATOM 677 O O . ASP A 1 85 ? 18.534 23.026 55.862 1.00 53.69 85 ASP A O 1
#

Radius of gyration: 22.89 Å; chains: 1; bounding box: 42×32×75 Å